Protein AF-G0N7B7-F1 (afdb_monomer)

Mean predicted aligned error: 11.65 Å

Radius of gyration: 23.23 Å; Cα contacts (8 Å, |Δi|>4): 77; chains: 1; bounding box: 73×32×55 Å

Solvent-accessible surface area (backbone atoms only — not comparable to full-atom values): 8683 Å² total; per-residue (Å²): 113,70,66,61,53,51,49,53,50,36,49,72,75,69,46,78,80,78,78,85,76,81,70,32,89,49,71,67,32,32,52,50,35,40,38,71,76,34,36,86,74,39,75,68,13,39,51,50,50,50,50,53,53,49,42,54,51,50,53,52,53,52,53,54,53,71,65,48,76,68,94,67,77,72,73,78,70,58,89,84,71,83,67,80,76,65,72,70,65,65,53,76,74,38,73,64,49,56,52,50,52,52,42,44,55,49,52,50,51,52,52,49,53,51,56,70,19,46,70,45,63,66,64,48,69,69,30,68,70,54,44,50,58,51,58,71,45,42,65,58,57,50,67,72,74,106

Foldseek 3Di:
DVVVVVVVVCVVVVHDPDPDDDAAPDPVLNVLCCLLVPLPSDPNSVVLVVVLVVLVVLLVVLVVVVPPPPPDPPVPPVVPPPDDPPPVVVVVPDVSVVSNVVSLVSLVVSLVSNCSSDNDNVVQVPDPVSVVSVVSNVVVVVVVVD

Structure (mmCIF, N/CA/C/O backbone):
data_AF-G0N7B7-F1
#
_entry.id   AF-G0N7B7-F1
#
loop_
_atom_site.group_PDB
_atom_site.id
_atom_site.type_symbol
_atom_site.label_atom_id
_atom_site.label_alt_id
_atom_site.label_comp_id
_atom_site.label_asym_id
_atom_site.label_entity_id
_atom_site.label_seq_id
_atom_site.pdbx_PDB_ins_code
_atom_site.Cartn_x
_atom_site.Cartn_y
_atom_site.Cartn_z
_atom_site.occupancy
_atom_site.B_iso_or_equiv
_atom_site.auth_seq_id
_atom_site.auth_comp_id
_atom_site.auth_asym_id
_atom_site.auth_atom_id
_atom_site.pdbx_PDB_model_num
ATOM 1 N N . MET A 1 1 ? -33.616 -4.444 20.715 1.00 63.25 1 MET A N 1
ATOM 2 C CA . MET A 1 1 ? -34.898 -3.760 20.442 1.00 63.25 1 MET A CA 1
ATOM 3 C C . MET A 1 1 ? -34.713 -2.380 19.816 1.00 63.25 1 MET A C 1
ATOM 5 O O . MET A 1 1 ? -35.359 -2.138 18.816 1.00 63.25 1 MET A O 1
ATOM 9 N N . GLY A 1 2 ? -33.852 -1.487 20.332 1.00 8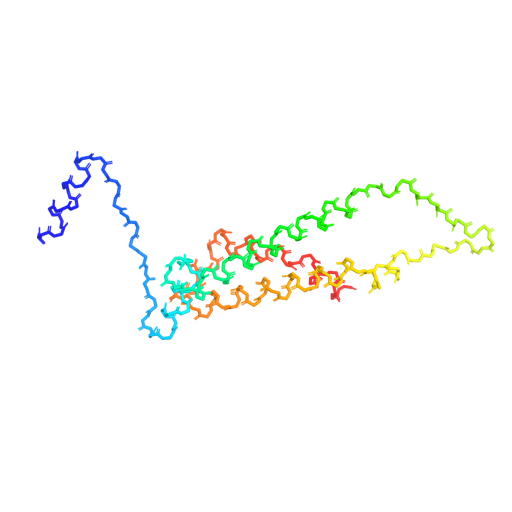0.12 2 GLY A N 1
ATOM 10 C CA . GLY A 1 2 ? -33.579 -0.198 19.663 1.00 80.12 2 GLY A CA 1
ATOM 11 C C . GLY A 1 2 ? -32.753 -0.322 18.374 1.00 80.12 2 GLY A C 1
ATOM 12 O O . GLY A 1 2 ? -33.110 0.272 17.364 1.00 80.12 2 GLY A O 1
ATOM 13 N N . ASP A 1 3 ? -31.698 -1.142 18.397 1.00 81.81 3 ASP A N 1
ATOM 14 C CA . ASP A 1 3 ? -30.772 -1.275 17.261 1.00 81.81 3 ASP A CA 1
ATOM 15 C C . ASP A 1 3 ? -31.404 -1.985 16.053 1.00 81.81 3 ASP A C 1
ATOM 17 O O . ASP A 1 3 ? -31.210 -1.552 14.926 1.00 81.81 3 ASP A O 1
ATOM 21 N N . GLU A 1 4 ? -32.237 -3.005 16.287 1.00 85.06 4 GLU A N 1
ATOM 22 C CA . GLU A 1 4 ? -33.000 -3.686 15.225 1.00 85.06 4 GLU A CA 1
ATOM 23 C C . GLU A 1 4 ? -34.006 -2.747 14.544 1.00 85.06 4 GLU A C 1
ATOM 25 O O . GLU A 1 4 ? -34.143 -2.782 13.329 1.00 85.06 4 GLU A O 1
ATOM 30 N N . LEU A 1 5 ? -34.682 -1.870 15.301 1.00 87.94 5 LEU A N 1
ATOM 31 C CA . LEU A 1 5 ? -35.626 -0.897 14.730 1.00 87.94 5 LEU A CA 1
ATOM 32 C C . LEU A 1 5 ? -34.916 0.175 13.895 1.00 87.94 5 LEU A C 1
ATOM 34 O O . LEU A 1 5 ? -35.441 0.619 12.877 1.00 87.94 5 LEU A O 1
ATOM 38 N N . LEU A 1 6 ? -33.723 0.597 14.321 1.00 84.38 6 LEU A N 1
ATOM 39 C CA . LEU A 1 6 ? -32.875 1.498 13.539 1.00 84.38 6 LEU A CA 1
ATOM 40 C C . LEU A 1 6 ? -32.376 0.820 12.258 1.00 84.38 6 LEU A C 1
ATOM 42 O O . LEU A 1 6 ? -32.348 1.455 11.207 1.00 84.38 6 LEU A O 1
ATOM 46 N N . GLU A 1 7 ? -32.025 -0.462 12.338 1.00 81.69 7 GLU A N 1
ATOM 47 C CA . GLU A 1 7 ? -31.588 -1.269 11.197 1.00 81.69 7 GLU A CA 1
ATOM 48 C C . GLU A 1 7 ? -32.719 -1.450 10.174 1.00 81.69 7 GLU A C 1
ATOM 50 O O . GLU A 1 7 ? -32.515 -1.228 8.980 1.00 81.69 7 GLU A O 1
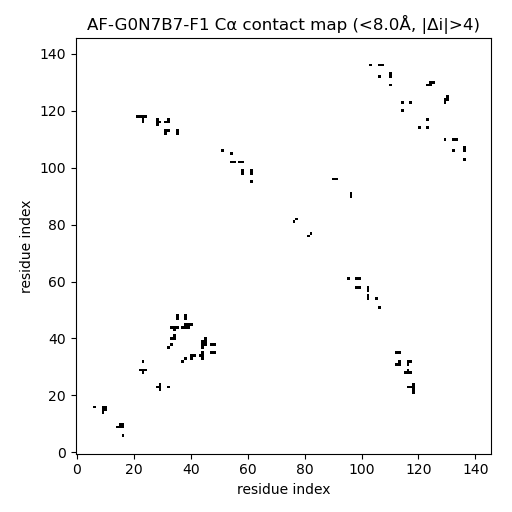ATOM 55 N N . GLU A 1 8 ? -33.935 -1.739 10.640 1.00 87.69 8 GLU A N 1
ATOM 56 C CA . GLU A 1 8 ? -35.131 -1.841 9.800 1.00 87.69 8 GLU A CA 1
ATOM 57 C C . GLU A 1 8 ? -35.469 -0.498 9.128 1.0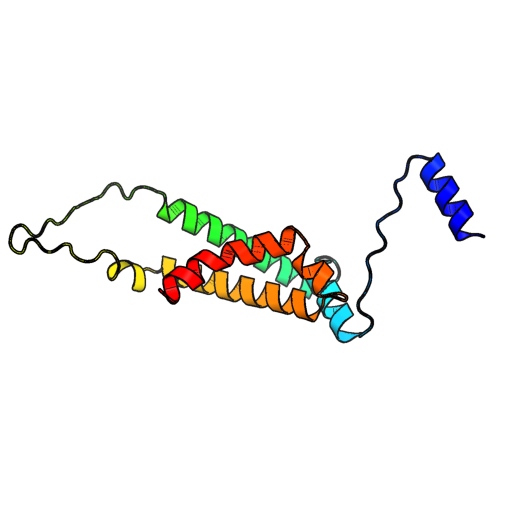0 87.69 8 GLU A C 1
ATOM 59 O O . GLU A 1 8 ? -35.800 -0.461 7.942 1.00 87.69 8 GLU A O 1
ATOM 64 N N . PHE A 1 9 ? -35.309 0.621 9.848 1.00 88.12 9 PHE A N 1
ATOM 65 C CA . PHE A 1 9 ? -35.497 1.969 9.303 1.00 88.12 9 PHE A CA 1
ATOM 66 C C . PHE A 1 9 ? -34.461 2.313 8.221 1.00 88.12 9 PHE A C 1
ATOM 68 O O . PHE A 1 9 ? -34.821 2.859 7.180 1.00 88.12 9 PHE A O 1
ATOM 75 N N . TRP A 1 10 ? -33.184 1.976 8.430 1.00 86.69 10 TRP A N 1
ATOM 76 C CA . TRP A 1 10 ? -32.116 2.240 7.455 1.00 86.69 10 TRP A CA 1
ATOM 77 C C . TRP A 1 10 ? -32.321 1.444 6.168 1.00 86.69 10 TRP A C 1
ATOM 79 O O . TRP A 1 10 ? -32.224 2.011 5.080 1.00 86.69 10 TRP A O 1
ATOM 89 N N . ILE A 1 11 ? -32.690 0.167 6.286 1.00 86.38 11 ILE A N 1
ATOM 90 C CA . ILE A 1 11 ? -33.016 -0.679 5.132 1.00 86.38 11 ILE A CA 1
ATOM 91 C C . ILE A 1 11 ? -34.261 -0.144 4.407 1.00 86.38 11 ILE A C 1
ATOM 93 O O . ILE A 1 11 ? -34.285 -0.124 3.176 1.00 86.38 11 ILE A O 1
ATOM 97 N N . ALA A 1 12 ? -35.270 0.342 5.141 1.00 90.06 12 ALA A N 1
ATOM 98 C CA . ALA A 1 12 ? -36.477 0.936 4.561 1.00 90.06 12 ALA A CA 1
ATOM 99 C C . ALA A 1 12 ? -36.208 2.247 3.797 1.00 90.06 12 ALA A C 1
ATOM 101 O O . ALA A 1 12 ? -36.858 2.497 2.782 1.00 90.06 12 ALA A O 1
ATOM 102 N N . GLU A 1 13 ? -35.239 3.059 4.232 1.00 90.19 13 GLU A N 1
ATOM 103 C CA . GLU A 1 13 ? -34.772 4.234 3.478 1.00 90.19 13 GLU A CA 1
ATOM 104 C C . GLU A 1 13 ? -33.805 3.885 2.328 1.00 90.19 13 GLU A C 1
ATOM 106 O O . GLU A 1 13 ? -33.424 4.762 1.552 1.00 90.19 13 GLU A O 1
ATOM 111 N N . GLY A 1 14 ? -33.439 2.608 2.166 1.00 86.81 14 GLY A N 1
ATOM 112 C CA . GLY A 1 14 ? -32.535 2.138 1.115 1.00 86.81 14 GLY A CA 1
ATOM 113 C C . GLY A 1 14 ? -31.049 2.276 1.453 1.00 86.81 14 GLY A C 1
ATOM 114 O O . GLY A 1 14 ? -30.210 2.160 0.558 1.00 86.81 14 GLY A O 1
ATOM 115 N N . TYR A 1 15 ? -30.704 2.509 2.722 1.00 82.69 15 TYR A N 1
ATOM 116 C CA . TYR A 1 15 ? -29.321 2.513 3.187 1.00 82.69 15 TYR A CA 1
ATOM 117 C C . TYR A 1 15 ? -28.846 1.092 3.493 1.00 82.69 15 TYR A C 1
ATOM 119 O O . TYR A 1 15 ? -29.478 0.334 4.228 1.00 82.69 15 TYR A O 1
ATOM 127 N N . GLU A 1 16 ? -27.682 0.740 2.954 1.00 74.75 16 GLU A N 1
ATOM 128 C CA . GLU A 1 16 ? -26.985 -0.493 3.305 1.00 74.75 16 GLU A CA 1
ATOM 129 C C . GLU A 1 16 ? -26.232 -0.279 4.623 1.00 74.75 16 GLU A C 1
ATOM 131 O O . GLU A 1 16 ? -25.503 0.707 4.782 1.00 74.75 16 GLU A O 1
ATOM 136 N N . LYS A 1 17 ? -26.412 -1.183 5.595 1.00 70.12 17 LYS A N 1
ATOM 137 C CA . LYS A 1 17 ? -25.723 -1.071 6.884 1.00 70.12 17 LYS A CA 1
ATOM 138 C C . LYS A 1 17 ? -24.203 -1.065 6.653 1.00 70.12 17 LYS A C 1
ATOM 140 O O . LYS A 1 17 ? -23.690 -1.963 5.978 1.00 70.12 17 LYS A O 1
ATOM 145 N N . PRO A 1 18 ? -23.456 -0.104 7.226 1.00 66.38 18 PRO A N 1
ATOM 146 C CA . PRO A 1 18 ? -22.005 -0.110 7.139 1.00 66.38 18 PRO A CA 1
ATOM 147 C C . PRO A 1 18 ? -21.474 -1.401 7.764 1.00 66.38 18 PRO A C 1
ATOM 149 O O . PRO A 1 18 ? -21.859 -1.768 8.875 1.00 66.38 18 PRO A O 1
ATOM 152 N N . LYS A 1 19 ? -20.599 -2.108 7.039 1.00 67.50 19 LYS A N 1
ATOM 153 C CA . LYS A 1 19 ? -19.979 -3.347 7.526 1.00 67.50 19 LYS A CA 1
ATOM 154 C C . LYS A 1 19 ? -19.335 -3.091 8.888 1.00 67.50 19 LYS A C 1
ATOM 156 O O . LYS A 1 19 ? -18.478 -2.219 9.012 1.00 67.50 19 LYS A O 1
ATOM 161 N N . GLU A 1 20 ? -19.734 -3.860 9.897 1.00 65.38 20 GLU A N 1
ATOM 162 C CA . GLU A 1 20 ? -19.131 -3.781 11.225 1.00 65.38 20 GLU A CA 1
ATOM 163 C C . GLU A 1 20 ? -17.673 -4.257 11.147 1.00 65.38 20 GLU A C 1
ATOM 165 O O . GLU A 1 20 ? -17.385 -5.446 10.994 1.00 65.38 20 GLU A O 1
ATOM 170 N N . VAL A 1 21 ? -16.734 -3.310 11.203 1.00 69.19 21 VAL A N 1
ATOM 171 C CA . VAL A 1 21 ? -15.300 -3.607 11.182 1.00 69.19 21 VAL A CA 1
ATOM 172 C C . VAL A 1 21 ? -14.898 -4.132 12.559 1.00 69.19 21 VAL A C 1
ATOM 174 O O . VAL A 1 21 ? -14.977 -3.418 13.560 1.00 69.19 21 VAL A O 1
ATOM 177 N N . MET A 1 22 ? -14.456 -5.389 12.626 1.00 68.38 22 MET A N 1
ATOM 178 C CA . MET A 1 22 ? -13.935 -5.967 13.866 1.00 68.38 22 MET A CA 1
ATOM 179 C C . MET A 1 22 ? -12.659 -5.226 14.273 1.00 68.38 22 MET A C 1
ATOM 181 O O . MET A 1 22 ? -11.688 -5.190 13.523 1.00 68.38 22 MET A O 1
ATOM 185 N N . MET A 1 23 ? -12.646 -4.636 15.468 1.00 75.50 23 MET A N 1
ATOM 186 C CA . MET A 1 23 ? -11.476 -3.919 15.975 1.00 75.50 23 MET A CA 1
ATOM 187 C C . MET A 1 23 ? -10.578 -4.847 16.805 1.00 75.50 23 MET A C 1
ATOM 189 O O . MET A 1 23 ? -11.092 -5.689 17.547 1.00 75.50 23 MET A O 1
ATOM 193 N N . PRO A 1 24 ? -9.244 -4.680 16.755 1.00 77.12 24 PRO A N 1
ATOM 194 C CA . PRO A 1 24 ? -8.341 -5.414 17.634 1.00 77.12 24 PRO A CA 1
ATOM 195 C C . PRO A 1 24 ? -8.656 -5.131 19.106 1.00 77.12 24 PRO A C 1
ATOM 197 O O . PRO A 1 24 ? -8.862 -3.982 19.502 1.00 77.12 24 PRO A O 1
ATOM 200 N N . THR A 1 25 ? -8.645 -6.169 19.943 1.00 75.31 25 THR A N 1
ATOM 201 C CA . THR A 1 25 ? -8.934 -6.043 21.383 1.00 75.31 25 THR A CA 1
ATOM 202 C C . THR A 1 25 ? -7.831 -5.279 22.126 1.00 75.31 25 THR A C 1
ATOM 204 O O . THR A 1 25 ? -8.098 -4.552 23.083 1.00 75.31 25 THR A O 1
ATOM 207 N N . ASN A 1 26 ? -6.578 -5.408 21.677 1.00 83.62 26 ASN A N 1
ATOM 208 C CA . ASN A 1 26 ? -5.430 -4.765 22.310 1.00 83.62 26 ASN A CA 1
ATOM 209 C C . ASN A 1 26 ? -5.276 -3.307 21.860 1.00 83.62 26 ASN A C 1
ATOM 211 O O . ASN A 1 26 ? -5.247 -3.016 20.666 1.00 83.62 26 ASN A O 1
ATOM 215 N N . LYS A 1 27 ? -5.059 -2.394 22.818 1.00 83.12 27 LYS A N 1
ATOM 216 C CA . LYS A 1 27 ? -4.928 -0.945 22.561 1.00 83.12 27 LYS A CA 1
ATOM 217 C C . LYS A 1 27 ? -3.818 -0.597 21.562 1.00 83.12 27 LYS A C 1
ATOM 219 O O . LYS A 1 27 ? -4.026 0.243 20.694 1.00 83.12 27 LYS A O 1
ATOM 224 N N . THR A 1 28 ? -2.656 -1.246 21.659 1.00 82.12 28 THR A N 1
ATOM 225 C CA . THR A 1 28 ? -1.529 -0.995 20.745 1.00 82.12 28 THR A CA 1
ATOM 226 C C . THR A 1 28 ? -1.822 -1.500 19.335 1.00 82.12 28 THR A C 1
ATOM 228 O O . THR A 1 28 ? -1.600 -0.772 18.376 1.00 82.12 28 THR A O 1
ATOM 231 N N . GLN A 1 29 ? -2.380 -2.710 19.205 1.00 80.50 29 GLN A N 1
ATOM 232 C CA . GLN A 1 29 ? -2.772 -3.260 17.903 1.00 80.50 29 GLN A CA 1
ATOM 233 C C . GLN A 1 29 ? -3.854 -2.411 17.249 1.00 80.50 29 GLN A C 1
ATOM 235 O O . GLN A 1 29 ? -3.752 -2.124 16.067 1.00 80.50 29 GLN A O 1
ATOM 240 N N . ARG A 1 30 ? -4.835 -1.943 18.027 1.00 83.31 30 ARG A N 1
ATOM 241 C CA . ARG A 1 30 ? -5.884 -1.047 17.545 1.00 83.31 30 ARG A CA 1
ATOM 242 C C . ARG A 1 30 ? -5.324 0.279 17.047 1.00 83.31 30 ARG A C 1
ATOM 244 O O . ARG A 1 30 ? -5.729 0.733 15.992 1.00 83.31 30 ARG A O 1
ATOM 251 N N . LYS A 1 31 ? -4.346 0.857 17.745 1.00 82.19 31 LYS A N 1
ATOM 252 C CA . LYS A 1 31 ? -3.700 2.094 17.298 1.00 82.19 31 LYS A CA 1
ATOM 253 C C . LYS A 1 31 ? -2.907 1.903 16.000 1.00 82.19 31 LYS A C 1
ATOM 255 O O . LYS A 1 31 ? -2.958 2.766 15.136 1.00 82.19 31 LYS A O 1
ATOM 260 N N . ILE A 1 32 ? -2.199 0.778 15.853 1.00 84.06 32 ILE A N 1
ATOM 261 C CA . ILE A 1 32 ? -1.490 0.431 14.606 1.00 84.06 32 ILE A CA 1
ATOM 262 C C . ILE A 1 32 ? -2.494 0.157 13.479 1.00 84.06 32 ILE A C 1
ATOM 264 O O . ILE A 1 32 ? -2.302 0.632 12.368 1.00 84.06 32 ILE A O 1
ATOM 268 N N . TRP A 1 33 ? -3.584 -0.550 13.771 1.00 85.00 33 TRP A N 1
ATOM 269 C CA . TRP A 1 33 ? -4.671 -0.800 12.827 1.00 85.00 33 TRP A CA 1
ATOM 270 C C . TRP A 1 33 ? -5.306 0.509 12.351 1.00 85.00 33 TRP A C 1
ATOM 272 O O . TRP A 1 33 ? -5.452 0.722 11.156 1.00 85.00 33 TRP A O 1
ATOM 282 N N . GLU A 1 34 ? -5.602 1.430 13.269 1.00 83.62 34 GLU A N 1
ATOM 283 C CA . GLU A 1 34 ? -6.129 2.758 12.947 1.00 83.62 34 GLU A CA 1
ATOM 284 C C . GLU A 1 34 ? -5.143 3.583 12.106 1.00 83.62 34 GLU A C 1
ATOM 286 O O . GLU A 1 34 ? -5.561 4.247 11.165 1.00 83.62 34 GLU A O 1
ATOM 291 N N . LEU A 1 35 ? -3.838 3.502 12.390 1.00 82.56 35 LEU A N 1
ATOM 292 C CA . LEU A 1 35 ? -2.793 4.162 11.597 1.00 82.56 35 LEU A CA 1
ATOM 293 C C . LEU A 1 35 ? -2.713 3.633 10.157 1.00 82.56 35 LEU A C 1
ATOM 295 O O . LEU A 1 35 ? -2.456 4.420 9.250 1.00 82.56 35 LEU A O 1
ATOM 299 N N . MET A 1 36 ? -2.890 2.324 9.964 1.00 81.00 36 MET A N 1
ATOM 300 C CA . MET A 1 36 ? -2.703 1.660 8.668 1.00 81.00 36 MET A CA 1
ATOM 301 C C . MET A 1 36 ? -3.974 1.633 7.811 1.00 81.00 36 MET A C 1
ATOM 303 O O . MET A 1 36 ? -3.879 1.769 6.595 1.00 81.00 36 MET A O 1
ATOM 307 N N . GLU A 1 37 ? -5.142 1.449 8.428 1.00 81.25 37 GLU A N 1
ATOM 308 C CA . GLU A 1 37 ? -6.430 1.310 7.732 1.00 81.25 37 GLU A CA 1
ATOM 309 C C . GLU A 1 37 ? -7.138 2.662 7.557 1.00 81.25 37 GLU A C 1
ATOM 311 O O . GLU A 1 37 ? -7.854 2.877 6.581 1.00 81.25 37 GLU A O 1
ATOM 316 N N . TYR A 1 38 ? -6.919 3.600 8.488 1.00 84.19 38 TYR A N 1
ATOM 317 C CA . TYR A 1 38 ? -7.549 4.919 8.478 1.00 84.19 38 TYR A CA 1
ATOM 318 C C . TYR A 1 38 ? -6.483 6.016 8.368 1.00 84.19 38 TYR A C 1
ATOM 320 O O . TYR A 1 38 ? -6.037 6.557 9.387 1.00 84.19 38 TYR A O 1
ATOM 328 N N . PRO A 1 39 ? -6.087 6.403 7.141 1.00 81.31 39 PRO A N 1
ATOM 329 C CA . PRO A 1 39 ? -5.041 7.401 6.927 1.00 81.31 39 PRO A CA 1
ATOM 330 C C . PRO A 1 39 ? -5.385 8.768 7.535 1.00 81.31 39 PRO A C 1
ATOM 332 O O . PRO A 1 39 ? -4.484 9.504 7.916 1.00 81.31 39 PRO A O 1
ATOM 335 N N . ASP A 1 40 ? -6.667 9.098 7.707 1.00 81.06 40 ASP A N 1
ATOM 336 C CA . ASP A 1 40 ? -7.116 10.363 8.306 1.00 81.06 40 ASP A CA 1
ATOM 337 C C . ASP A 1 40 ? -7.175 10.349 9.842 1.00 81.06 40 ASP A C 1
ATOM 339 O O . ASP A 1 40 ? -7.464 11.374 10.462 1.00 81.06 40 ASP A O 1
ATOM 343 N N . SER A 1 41 ? -6.874 9.216 10.483 1.00 82.94 41 SER A N 1
ATOM 344 C CA . SER A 1 41 ? -6.951 9.080 11.945 1.00 82.94 41 SER A CA 1
ATOM 345 C C . SER A 1 41 ? -5.947 9.966 12.689 1.00 82.94 41 SER A C 1
ATOM 347 O O . SER A 1 41 ? -6.208 10.407 13.809 1.00 82.94 41 SER A O 1
ATOM 349 N N . SER A 1 42 ? -4.776 10.228 12.100 1.00 89.00 42 SER A N 1
ATOM 350 C CA . SER A 1 42 ? -3.720 11.030 12.725 1.00 89.00 42 SER A CA 1
ATOM 351 C C . SER A 1 42 ? -2.736 11.598 11.700 1.00 89.00 42 SER A C 1
ATOM 353 O O . SER A 1 42 ? -2.608 11.086 10.592 1.00 89.00 42 SER A O 1
ATOM 355 N N . LEU A 1 43 ? -1.978 12.637 12.073 1.00 86.12 43 LEU A N 1
ATOM 356 C CA . LEU A 1 43 ? -0.950 13.214 11.193 1.00 86.12 43 LEU A CA 1
ATOM 357 C C . LEU A 1 43 ? 0.084 12.164 10.750 1.00 86.12 43 LEU A C 1
ATOM 359 O O . LEU A 1 43 ? 0.478 12.140 9.590 1.00 86.12 43 LEU A O 1
ATOM 363 N N . SER A 1 44 ? 0.491 11.274 11.658 1.00 84.62 44 SER A N 1
ATOM 364 C CA . SER A 1 44 ? 1.405 10.178 11.334 1.00 84.62 44 SER A CA 1
ATOM 365 C C . SER A 1 44 ? 0.779 9.151 10.388 1.00 84.62 44 SER A C 1
ATOM 367 O O . SER A 1 44 ? 1.486 8.659 9.516 1.00 84.62 44 SER A O 1
ATOM 369 N N . ALA A 1 45 ? -0.529 8.880 10.501 1.00 86.94 45 ALA A N 1
ATOM 370 C CA . ALA A 1 45 ? -1.250 8.018 9.556 1.00 86.94 45 ALA A CA 1
ATOM 371 C C . ALA A 1 45 ? -1.216 8.614 8.140 1.00 86.94 45 ALA A C 1
ATOM 373 O O . ALA A 1 45 ? -0.878 7.924 7.181 1.00 86.94 45 ALA A O 1
ATOM 374 N N . ARG A 1 46 ? -1.456 9.927 8.020 1.00 89.19 46 ARG A N 1
ATOM 375 C CA . ARG A 1 46 ? -1.415 10.644 6.734 1.00 89.19 46 ARG A CA 1
ATOM 376 C C . ARG A 1 46 ? -0.032 10.612 6.094 1.00 89.19 46 ARG A C 1
ATOM 378 O O . ARG A 1 46 ? 0.069 10.428 4.886 1.00 89.19 46 ARG A O 1
ATOM 385 N N . ILE A 1 47 ? 1.023 10.794 6.891 1.00 89.94 47 ILE A N 1
ATOM 386 C CA . ILE A 1 47 ? 2.407 10.728 6.401 1.00 89.94 47 ILE A CA 1
ATOM 387 C C . ILE A 1 47 ? 2.718 9.323 5.883 1.00 89.94 47 ILE A C 1
ATOM 389 O O . ILE A 1 47 ? 3.230 9.201 4.775 1.00 89.94 47 ILE A O 1
ATOM 393 N N . ILE A 1 48 ? 2.384 8.280 6.651 1.00 87.25 48 ILE A N 1
ATOM 394 C CA . ILE A 1 48 ? 2.600 6.888 6.233 1.00 87.25 48 ILE A CA 1
ATOM 395 C C . ILE A 1 48 ? 1.859 6.620 4.925 1.00 87.25 48 ILE A C 1
ATOM 397 O O . ILE A 1 48 ? 2.494 6.214 3.963 1.00 87.25 48 ILE A O 1
ATOM 401 N N . ALA A 1 49 ? 0.570 6.953 4.848 1.00 87.81 49 ALA A N 1
ATOM 402 C CA . ALA A 1 49 ? -0.234 6.741 3.647 1.00 87.81 49 ALA A CA 1
ATOM 403 C C . ALA A 1 49 ? 0.314 7.477 2.414 1.00 87.81 49 ALA A C 1
ATOM 405 O O . ALA A 1 49 ? 0.304 6.937 1.309 1.00 87.81 49 ALA A O 1
ATOM 406 N N . PHE A 1 50 ? 0.825 8.699 2.588 1.00 90.00 50 PHE A N 1
ATOM 407 C CA . PHE A 1 50 ? 1.473 9.432 1.502 1.00 90.00 50 PHE A CA 1
ATOM 408 C C . PHE A 1 50 ? 2.751 8.732 1.023 1.00 90.00 50 PHE A C 1
ATOM 410 O O . PHE A 1 50 ? 2.972 8.625 -0.183 1.00 90.00 50 PHE A O 1
ATOM 417 N N . ILE A 1 51 ? 3.567 8.220 1.951 1.00 88.56 51 ILE A N 1
ATOM 418 C CA . ILE A 1 51 ? 4.756 7.428 1.614 1.00 88.56 51 ILE A CA 1
ATOM 419 C C . ILE A 1 51 ? 4.346 6.147 0.879 1.00 88.56 51 ILE A C 1
ATOM 421 O O . ILE A 1 51 ? 4.930 5.858 -0.162 1.00 88.56 51 ILE A O 1
ATOM 425 N N . SER A 1 52 ? 3.312 5.434 1.338 1.00 87.81 52 SER A N 1
ATOM 426 C CA . SER A 1 52 ? 2.790 4.234 0.668 1.00 87.81 52 SER A CA 1
ATOM 427 C C . SER A 1 52 ? 2.425 4.522 -0.790 1.00 87.81 52 SER A C 1
ATOM 429 O O . SER A 1 52 ? 2.866 3.819 -1.696 1.00 87.81 52 SER A O 1
ATOM 431 N N . ILE A 1 53 ? 1.670 5.599 -1.041 1.00 89.06 53 ILE A N 1
ATOM 432 C CA . ILE A 1 53 ? 1.265 6.004 -2.397 1.00 89.06 53 ILE A CA 1
ATOM 433 C C . ILE A 1 53 ? 2.484 6.363 -3.253 1.00 89.06 53 ILE A C 1
ATOM 435 O O . ILE A 1 53 ? 2.556 5.966 -4.416 1.00 89.06 53 ILE A O 1
ATOM 439 N N . ALA A 1 54 ? 3.451 7.091 -2.691 1.00 87.06 54 ALA A N 1
ATOM 440 C CA . ALA A 1 54 ? 4.676 7.447 -3.398 1.00 87.06 54 ALA A CA 1
ATOM 441 C C . ALA A 1 54 ? 5.499 6.206 -3.781 1.00 87.06 54 ALA A C 1
ATOM 443 O O . ALA A 1 54 ? 5.965 6.119 -4.914 1.00 87.06 54 ALA A O 1
ATOM 444 N N . VAL A 1 55 ? 5.638 5.228 -2.881 1.00 85.19 55 VAL A N 1
ATOM 445 C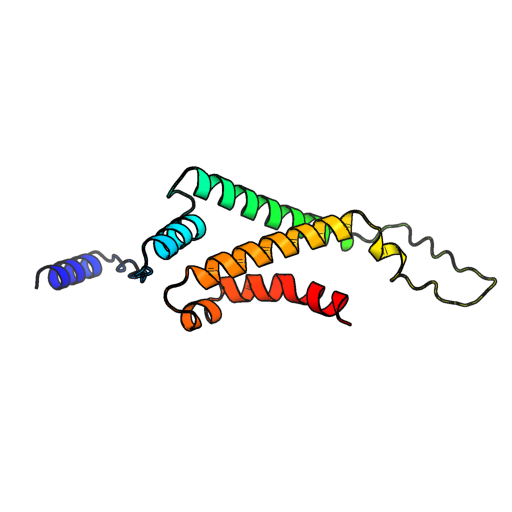 CA . VAL A 1 55 ? 6.357 3.969 -3.144 1.00 85.19 55 VAL A CA 1
ATOM 446 C C . VAL A 1 55 ? 5.657 3.148 -4.227 1.00 85.19 55 VAL A C 1
ATOM 448 O O . VAL A 1 55 ? 6.317 2.687 -5.158 1.00 85.19 55 VAL A O 1
ATOM 451 N N . ILE A 1 56 ? 4.324 3.037 -4.179 1.00 88.06 56 ILE A N 1
ATOM 452 C CA . ILE A 1 56 ? 3.537 2.395 -5.246 1.00 88.06 56 ILE A CA 1
ATOM 453 C C . ILE A 1 56 ? 3.809 3.084 -6.588 1.00 88.06 56 ILE A C 1
ATOM 455 O O . ILE A 1 56 ? 4.147 2.417 -7.565 1.00 88.06 56 ILE A O 1
ATOM 459 N N . ALA A 1 57 ? 3.729 4.414 -6.642 1.00 88.94 57 ALA A N 1
ATOM 460 C CA . ALA A 1 57 ? 3.972 5.161 -7.873 1.00 88.94 57 ALA A CA 1
ATOM 461 C C . ALA A 1 57 ? 5.396 4.948 -8.413 1.00 88.94 57 ALA A C 1
ATOM 463 O O . ALA A 1 57 ? 5.563 4.694 -9.604 1.00 88.94 57 ALA A O 1
ATOM 464 N N . LEU A 1 58 ? 6.412 4.999 -7.545 1.00 85.69 58 LEU A N 1
ATOM 465 C CA . LEU A 1 58 ? 7.805 4.758 -7.927 1.00 85.69 58 LEU A CA 1
ATOM 466 C C . LEU A 1 58 ? 8.013 3.341 -8.470 1.00 85.69 58 LEU A C 1
ATOM 468 O O . LEU A 1 58 ? 8.694 3.189 -9.479 1.00 85.69 58 LEU A O 1
ATOM 472 N N . SER A 1 59 ? 7.387 2.325 -7.868 1.00 83.75 59 SER A N 1
ATOM 473 C CA . SER A 1 59 ? 7.482 0.942 -8.355 1.00 83.75 59 SER A CA 1
ATOM 474 C C . SER A 1 59 ? 6.912 0.784 -9.769 1.00 83.75 59 SER A C 1
ATOM 476 O O . SER A 1 59 ? 7.551 0.186 -10.631 1.00 83.75 59 SER A O 1
ATOM 478 N N . ILE A 1 60 ? 5.759 1.405 -10.043 1.00 87.25 60 ILE A N 1
ATOM 479 C CA . ILE A 1 60 ? 5.124 1.389 -11.366 1.00 87.25 60 ILE A CA 1
ATOM 480 C C . ILE A 1 60 ? 5.996 2.128 -12.383 1.00 87.25 60 ILE A C 1
ATOM 482 O O . ILE A 1 60 ? 6.170 1.651 -13.499 1.00 87.25 60 ILE A O 1
ATOM 486 N N . ILE A 1 61 ? 6.563 3.279 -12.012 1.00 85.94 61 ILE A N 1
ATOM 487 C CA . ILE A 1 61 ? 7.445 4.053 -12.896 1.00 85.94 61 ILE A CA 1
ATOM 488 C C . ILE A 1 61 ? 8.700 3.249 -13.247 1.00 85.94 61 ILE A C 1
ATOM 490 O O . ILE A 1 61 ? 9.039 3.170 -14.426 1.00 85.94 61 ILE A O 1
ATOM 494 N N . SER A 1 62 ? 9.356 2.630 -12.261 1.00 81.50 62 SER A N 1
ATOM 495 C CA . SER A 1 62 ? 10.535 1.785 -12.487 1.00 81.50 62 SER A CA 1
ATOM 496 C C . SER A 1 62 ? 10.215 0.598 -13.394 1.00 81.50 62 SER A C 1
ATOM 498 O O . SER A 1 62 ? 10.945 0.350 -14.348 1.00 81.50 62 SER A O 1
ATOM 500 N N . PHE A 1 63 ? 9.086 -0.078 -13.161 1.00 78.69 63 PHE A N 1
ATOM 501 C CA . PHE A 1 63 ? 8.636 -1.193 -13.997 1.00 78.69 63 PHE A CA 1
ATOM 502 C C . PHE A 1 63 ? 8.353 -0.765 -15.444 1.00 78.69 63 PHE A C 1
ATOM 504 O O . PHE A 1 63 ? 8.785 -1.408 -16.404 1.00 78.69 63 PHE A O 1
ATOM 511 N N . CYS A 1 64 ? 7.649 0.358 -15.613 1.00 83.31 64 CYS A N 1
ATOM 512 C CA . CYS A 1 64 ? 7.405 0.940 -16.928 1.00 83.31 64 CYS A CA 1
ATOM 513 C C . CYS A 1 64 ? 8.720 1.279 -17.633 1.00 83.31 64 CYS A C 1
ATOM 515 O O . CYS A 1 64 ? 8.821 1.061 -18.834 1.00 83.31 64 CYS A O 1
ATOM 517 N N . TRP A 1 65 ? 9.716 1.780 -16.899 1.00 78.44 65 TRP A N 1
ATOM 518 C CA . TRP A 1 65 ? 11.023 2.133 -17.448 1.00 78.44 65 TRP A CA 1
ATOM 519 C C . TRP A 1 65 ? 11.824 0.911 -17.900 1.00 78.44 65 TRP A C 1
ATOM 521 O O . TRP A 1 65 ? 12.415 0.947 -18.972 1.00 78.44 65 TRP A O 1
ATOM 531 N N . GLU A 1 66 ? 11.809 -0.179 -17.133 1.00 72.62 66 GLU A N 1
ATOM 532 C CA . GLU A 1 66 ? 12.466 -1.438 -17.516 1.00 72.62 66 GLU A CA 1
ATOM 533 C C . GLU A 1 66 ? 11.825 -2.070 -18.761 1.00 72.62 66 GLU A C 1
ATOM 535 O O . GLU A 1 66 ? 12.500 -2.702 -19.568 1.00 72.62 66 GLU A O 1
ATOM 540 N N . THR A 1 67 ? 10.521 -1.852 -18.952 1.00 76.25 67 THR A N 1
ATOM 541 C CA . THR A 1 67 ? 9.791 -2.336 -20.132 1.00 76.25 67 THR A CA 1
ATOM 542 C C . THR A 1 67 ? 10.041 -1.475 -21.376 1.00 76.25 67 THR A C 1
ATOM 544 O O . THR A 1 67 ? 9.768 -1.932 -22.488 1.00 76.25 67 THR A O 1
ATOM 547 N N . VAL A 1 68 ? 10.538 -0.235 -21.235 1.00 76.75 68 VAL A N 1
ATOM 548 C CA . VAL A 1 68 ? 10.904 0.576 -22.404 1.00 76.75 68 VAL A CA 1
ATOM 549 C C . VAL A 1 68 ? 12.076 -0.125 -23.087 1.00 76.75 68 VAL A C 1
ATOM 551 O O . VAL A 1 68 ? 13.138 -0.239 -22.474 1.00 76.75 68 VAL A O 1
ATOM 554 N N . PRO A 1 69 ? 11.915 -0.595 -24.339 1.00 65.06 69 PRO A N 1
ATOM 555 C CA . PRO A 1 69 ? 13.020 -1.184 -25.069 1.00 65.06 69 PRO A CA 1
ATOM 556 C C . PRO A 1 69 ? 14.111 -0.122 -25.154 1.00 65.06 69 PRO A C 1
ATOM 558 O O . PRO A 1 69 ? 13.906 0.947 -25.732 1.00 65.06 69 PRO A O 1
ATOM 561 N N . SER A 1 70 ? 15.244 -0.387 -24.507 1.00 59.56 70 SER A N 1
ATOM 562 C CA . SER A 1 70 ? 16.427 0.440 -24.670 1.00 59.56 70 SER A CA 1
ATOM 563 C C . SER A 1 70 ? 16.801 0.316 -26.142 1.00 59.56 70 SER A C 1
ATOM 565 O O . SER A 1 70 ? 17.250 -0.740 -26.579 1.00 59.56 70 SER A O 1
ATOM 567 N N . ASP A 1 71 ? 16.545 1.364 -26.928 1.00 52.47 71 ASP A N 1
ATOM 568 C CA . ASP A 1 71 ? 16.704 1.418 -28.395 1.00 52.47 71 ASP A CA 1
ATOM 569 C C . ASP A 1 71 ? 18.186 1.363 -28.840 1.00 52.47 71 ASP A C 1
ATOM 571 O O . ASP A 1 71 ? 18.582 1.773 -29.926 1.00 52.47 71 ASP A O 1
ATOM 575 N N . SER A 1 72 ? 19.022 0.838 -27.956 1.00 54.69 72 SER A N 1
ATOM 576 C CA . SER A 1 72 ? 20.425 0.526 -28.106 1.00 54.69 72 SER A CA 1
ATOM 577 C C . SER A 1 72 ? 20.644 -0.865 -27.511 1.00 54.69 72 SER A C 1
ATOM 579 O O . SER A 1 72 ? 21.369 -1.040 -26.534 1.00 54.69 72 SER A O 1
ATOM 581 N N . GLU A 1 73 ? 20.041 -1.879 -28.140 1.00 52.72 73 GLU A N 1
ATOM 582 C CA . GLU A 1 73 ? 20.730 -3.157 -28.319 1.00 52.72 73 GLU A CA 1
ATOM 583 C C . GLU A 1 73 ? 21.989 -2.887 -29.168 1.00 52.72 73 GLU A C 1
ATOM 585 O O . GLU A 1 73 ? 22.111 -3.337 -30.309 1.00 52.72 73 GLU A O 1
ATOM 590 N N . ASP A 1 74 ? 22.976 -2.187 -28.606 1.00 49.94 74 ASP A N 1
ATOM 591 C CA . ASP A 1 74 ? 24.356 -2.474 -28.960 1.00 49.94 74 ASP A CA 1
ATOM 592 C C . ASP A 1 74 ? 24.629 -3.845 -28.349 1.00 49.94 74 ASP A C 1
ATOM 594 O O . ASP A 1 74 ? 25.252 -3.985 -27.298 1.00 49.94 74 ASP A O 1
ATOM 598 N N . LYS A 1 75 ? 24.103 -4.881 -29.016 1.00 49.22 75 LYS A N 1
ATOM 599 C CA . LYS A 1 75 ? 24.619 -6.237 -28.932 1.00 49.22 75 LYS A CA 1
ATOM 600 C C . LYS A 1 75 ? 26.101 -6.115 -29.262 1.00 49.22 75 LYS A C 1
ATOM 602 O O . LYS A 1 75 ? 26.498 -6.234 -30.421 1.00 49.22 75 LYS A O 1
ATOM 607 N N . GLN A 1 76 ? 26.933 -5.862 -28.255 1.00 48.41 76 GLN A N 1
ATOM 608 C CA . GLN A 1 76 ? 28.359 -6.114 -28.338 1.00 48.41 76 GLN A CA 1
ATOM 609 C C . GLN A 1 76 ? 28.514 -7.630 -28.381 1.00 48.41 76 GLN A C 1
ATOM 611 O O . GLN A 1 76 ? 28.835 -8.295 -27.402 1.00 48.41 76 GLN A O 1
ATOM 616 N N . ILE A 1 77 ? 28.236 -8.192 -29.557 1.00 52.75 77 ILE A N 1
ATOM 617 C CA . ILE A 1 77 ? 28.708 -9.508 -29.937 1.00 52.75 77 ILE A CA 1
ATOM 618 C C . ILE A 1 77 ? 30.226 -9.372 -29.918 1.00 52.75 77 ILE A C 1
ATOM 620 O O . ILE A 1 77 ? 30.825 -8.863 -30.868 1.00 52.75 77 ILE A O 1
ATOM 624 N N . ASN A 1 78 ? 30.859 -9.811 -28.832 1.00 47.00 78 ASN A N 1
ATOM 625 C CA . ASN A 1 78 ? 32.285 -10.085 -28.842 1.00 47.00 78 ASN A CA 1
ATOM 626 C C . ASN A 1 78 ? 32.507 -11.241 -29.822 1.00 47.00 78 ASN A C 1
ATOM 628 O O . ASN A 1 78 ? 32.470 -12.422 -29.475 1.00 47.00 78 ASN A O 1
ATOM 632 N N . MET A 1 79 ? 32.728 -10.870 -31.084 1.00 51.88 79 MET A N 1
ATOM 633 C CA . MET A 1 79 ? 32.953 -11.744 -32.240 1.00 51.88 79 MET A CA 1
ATOM 634 C C . MET A 1 79 ? 34.230 -12.600 -32.103 1.00 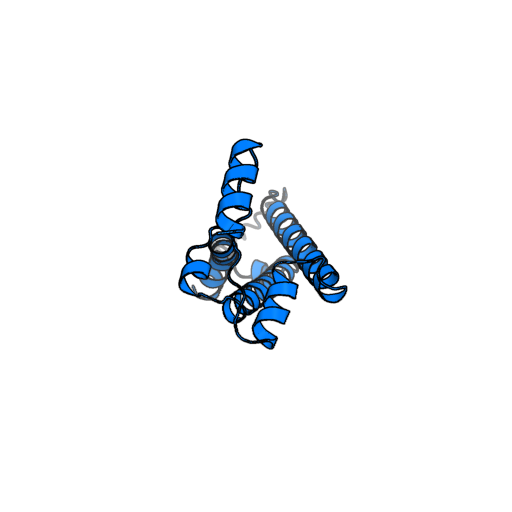51.88 79 MET A C 1
ATOM 636 O O . MET A 1 79 ? 34.583 -13.343 -33.013 1.00 51.88 79 MET A O 1
ATOM 640 N N . THR A 1 80 ? 34.929 -12.494 -30.972 1.00 56.62 80 THR A N 1
ATOM 641 C CA . THR A 1 80 ? 36.173 -13.193 -30.649 1.00 56.62 80 THR A CA 1
ATOM 642 C C . THR A 1 80 ? 36.006 -14.383 -29.706 1.00 56.62 80 THR A C 1
ATOM 644 O O . THR A 1 80 ? 36.891 -15.234 -29.708 1.00 56.62 80 THR A O 1
ATOM 647 N N . THR A 1 81 ? 34.915 -14.485 -28.934 1.00 55.19 81 THR A N 1
ATOM 648 C CA . THR A 1 81 ? 34.833 -15.496 -27.853 1.00 55.19 81 THR A CA 1
ATOM 649 C C . THR A 1 81 ? 33.569 -16.357 -27.889 1.00 55.19 81 THR A C 1
ATOM 651 O O . THR A 1 81 ? 33.593 -17.471 -27.383 1.00 55.19 81 THR A O 1
ATOM 654 N N . GLY A 1 82 ? 32.482 -15.921 -28.538 1.00 51.41 82 GLY A N 1
ATOM 655 C CA . GLY A 1 82 ? 31.272 -16.749 -28.673 1.00 51.41 82 GLY A CA 1
ATOM 656 C C . GLY A 1 82 ? 30.573 -17.100 -27.350 1.00 51.41 82 GLY A C 1
ATOM 657 O O . GLY A 1 82 ? 29.690 -17.952 -27.347 1.00 51.41 82 GLY A O 1
ATOM 658 N N . GLU A 1 83 ? 30.942 -16.449 -26.246 1.00 52.75 83 GLU A N 1
ATOM 659 C CA . GLU A 1 83 ? 30.233 -16.540 -24.973 1.00 52.75 83 GLU A CA 1
ATOM 660 C C . GLU A 1 83 ? 29.217 -15.404 -24.874 1.00 52.75 83 GLU A C 1
ATOM 662 O O . GLU A 1 83 ? 29.535 -14.235 -25.108 1.00 52.75 83 GLU A O 1
ATOM 667 N N . LEU A 1 84 ? 27.979 -15.779 -24.548 1.00 55.56 84 LEU A N 1
ATOM 668 C CA . LEU A 1 84 ? 26.946 -14.857 -24.102 1.00 55.56 84 LEU A CA 1
ATOM 669 C C . LEU A 1 84 ? 27.462 -14.238 -22.803 1.00 55.56 84 LEU A C 1
ATOM 671 O O . LEU A 1 84 ? 27.621 -14.951 -21.815 1.00 55.56 84 LEU A O 1
ATOM 675 N N . ILE A 1 85 ? 27.780 -12.943 -22.819 1.00 54.75 85 ILE A N 1
ATOM 676 C CA . ILE A 1 85 ? 27.987 -12.212 -21.571 1.00 54.75 85 ILE A CA 1
ATOM 677 C C . ILE A 1 85 ? 26.644 -12.270 -20.857 1.00 54.75 85 ILE A C 1
ATOM 679 O O . ILE A 1 85 ? 25.633 -11.821 -21.393 1.00 54.75 85 ILE A O 1
ATOM 683 N N . ASP A 1 86 ? 26.648 -12.935 -19.711 1.00 50.06 86 ASP A N 1
ATOM 684 C CA . ASP A 1 86 ? 25.486 -13.155 -18.874 1.00 50.06 86 ASP A CA 1
ATOM 685 C C . ASP A 1 86 ? 24.891 -11.790 -18.495 1.00 50.06 86 ASP A C 1
ATOM 687 O O . ASP A 1 86 ? 25.455 -11.049 -17.689 1.00 50.06 86 ASP A O 1
ATOM 691 N N . GLU A 1 87 ? 23.761 -11.423 -19.111 1.00 53.72 87 GLU A N 1
ATOM 692 C CA . GLU A 1 87 ? 23.043 -10.160 -18.861 1.00 53.72 87 GLU A CA 1
ATOM 693 C C . GLU A 1 87 ? 22.629 -10.000 -17.382 1.00 53.72 87 GLU A C 1
ATOM 695 O O . GLU A 1 87 ? 22.204 -8.929 -16.945 1.00 53.72 87 GLU A O 1
ATOM 700 N N . MET A 1 88 ? 22.782 -11.063 -16.587 1.00 51.12 88 MET A N 1
ATOM 701 C CA . MET A 1 88 ? 22.521 -11.098 -15.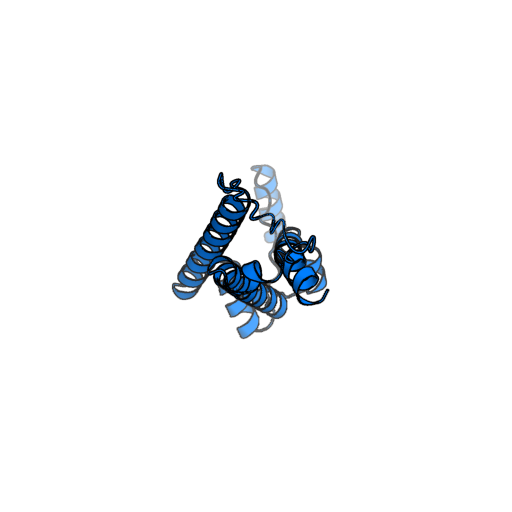155 1.00 51.12 88 MET A CA 1
ATOM 7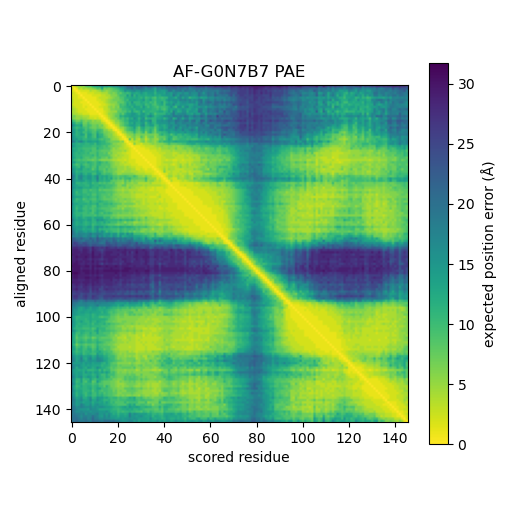02 C C . MET A 1 88 ? 23.506 -10.253 -14.325 1.00 51.12 88 MET A C 1
ATOM 704 O O . MET A 1 88 ? 23.125 -9.787 -13.248 1.00 51.12 88 MET A O 1
ATOM 708 N N . GLU A 1 89 ? 24.735 -9.996 -14.792 1.00 50.12 89 GLU A N 1
ATOM 709 C CA . GLU A 1 89 ? 25.758 -9.316 -13.972 1.00 50.12 89 GLU A CA 1
ATOM 710 C C . GLU A 1 89 ? 25.607 -7.776 -13.956 1.00 50.12 89 GLU A C 1
ATOM 712 O O . GLU A 1 89 ? 25.817 -7.134 -12.924 1.00 50.12 89 GLU A O 1
ATOM 717 N N . GLU A 1 90 ? 25.131 -7.171 -15.050 1.00 53.34 90 GLU A N 1
ATOM 718 C CA . GLU A 1 90 ? 24.879 -5.719 -15.153 1.00 53.34 90 GLU A CA 1
ATOM 719 C C . GLU A 1 90 ? 23.647 -5.277 -14.336 1.00 53.34 90 GLU A C 1
ATOM 721 O O . GLU A 1 90 ? 23.618 -4.180 -13.763 1.00 53.34 90 GLU A O 1
ATOM 726 N N . LYS A 1 91 ? 22.634 -6.149 -14.202 1.00 53.62 91 LYS A N 1
ATOM 727 C CA . LYS A 1 91 ? 21.399 -5.834 -13.461 1.00 53.62 91 LYS A CA 1
ATOM 728 C C . LYS A 1 91 ? 21.668 -5.569 -11.973 1.00 53.62 91 LYS A C 1
ATOM 730 O O . LYS A 1 91 ? 21.007 -4.713 -11.380 1.00 53.62 91 LYS A O 1
ATOM 735 N N . HIS A 1 92 ? 22.687 -6.218 -11.401 1.00 53.00 92 HIS A N 1
ATOM 736 C CA . HIS A 1 92 ? 23.003 -6.185 -9.968 1.00 53.00 92 HIS A CA 1
ATOM 737 C C . HIS A 1 92 ? 23.524 -4.820 -9.462 1.00 53.00 92 HIS A C 1
ATOM 739 O O . HIS A 1 92 ? 23.416 -4.528 -8.271 1.00 53.00 92 HIS A O 1
ATOM 745 N N . TYR A 1 93 ? 24.049 -3.958 -10.345 1.00 56.19 93 TYR A N 1
ATOM 746 C CA . TYR A 1 93 ? 24.609 -2.643 -9.978 1.00 56.19 93 TYR A CA 1
ATOM 747 C C . TYR A 1 93 ? 23.789 -1.450 -10.476 1.00 56.19 93 TYR A C 1
ATOM 749 O O . TYR A 1 93 ? 24.139 -0.297 -10.207 1.00 56.19 93 TYR A O 1
ATOM 757 N N . SER A 1 94 ? 22.686 -1.704 -11.179 1.00 69.31 94 SER A N 1
ATOM 758 C CA . SER A 1 94 ? 21.837 -0.636 -11.692 1.00 69.31 94 SER A CA 1
ATOM 759 C C . SER A 1 94 ? 21.115 0.099 -10.542 1.00 69.31 94 SER A C 1
ATOM 761 O O . SER A 1 94 ? 20.650 -0.524 -9.583 1.00 69.31 94 SER A O 1
ATOM 763 N N . PRO A 1 95 ? 20.970 1.436 -10.600 1.00 73.06 95 PRO A N 1
ATOM 764 C CA . PRO A 1 95 ? 20.222 2.197 -9.593 1.00 73.06 95 PRO A CA 1
ATOM 765 C C . PRO A 1 95 ? 18.751 1.756 -9.485 1.00 73.06 95 PRO A C 1
ATOM 767 O O . PRO A 1 95 ? 18.130 1.933 -8.439 1.00 73.06 95 PRO A O 1
ATOM 770 N N . PHE A 1 96 ? 18.209 1.142 -10.540 1.00 74.25 96 PHE A N 1
ATOM 771 C CA . PHE A 1 96 ? 16.855 0.595 -10.579 1.00 74.25 96 PHE A CA 1
ATOM 772 C C . PHE A 1 96 ? 16.676 -0.593 -9.630 1.00 74.25 96 PHE A C 1
ATOM 774 O O . PHE A 1 96 ? 15.684 -0.624 -8.904 1.00 74.25 96 PHE A O 1
ATOM 781 N N . PHE A 1 97 ? 17.669 -1.485 -9.537 1.00 76.12 97 PHE A N 1
ATOM 782 C CA . PHE A 1 97 ? 17.653 -2.597 -8.583 1.00 76.12 97 PHE A CA 1
ATOM 783 C C . PHE A 1 97 ? 17.554 -2.107 -7.131 1.00 76.12 97 PHE A C 1
ATOM 785 O O . PHE A 1 97 ? 16.770 -2.625 -6.339 1.00 76.12 97 PHE A O 1
ATOM 792 N N . TRP A 1 98 ? 18.299 -1.054 -6.777 1.00 80.50 98 TRP A N 1
ATOM 793 C CA . TRP A 1 98 ? 18.251 -0.481 -5.429 1.00 80.50 98 TRP A CA 1
ATOM 794 C C . TRP A 1 98 ? 16.899 0.153 -5.100 1.00 80.50 98 TRP A C 1
ATOM 796 O O . TRP A 1 98 ? 16.421 0.012 -3.974 1.00 80.50 98 TRP A O 1
ATOM 806 N N . ILE A 1 99 ? 16.275 0.832 -6.067 1.00 80.56 99 ILE A N 1
ATOM 807 C CA . ILE A 1 99 ? 14.933 1.406 -5.903 1.00 80.56 99 ILE A CA 1
ATOM 808 C C . ILE A 1 99 ? 13.906 0.288 -5.721 1.00 80.56 99 ILE A C 1
ATOM 810 O O . ILE A 1 99 ? 13.084 0.364 -4.807 1.00 80.56 99 ILE A O 1
ATOM 814 N N . GLU A 1 100 ? 13.972 -0.756 -6.545 1.00 77.44 100 GLU A N 1
ATOM 815 C CA . GLU A 1 100 ? 13.094 -1.922 -6.458 1.00 77.44 100 GLU A CA 1
ATOM 816 C C . GLU A 1 100 ? 13.223 -2.612 -5.092 1.00 77.44 100 GLU A C 1
ATOM 818 O O . GLU A 1 100 ? 12.226 -2.780 -4.385 1.00 77.44 100 GLU A O 1
ATOM 823 N N . LEU A 1 101 ? 14.454 -2.885 -4.648 1.00 82.44 101 LEU A N 1
ATOM 824 C CA . LEU A 1 101 ? 14.737 -3.455 -3.331 1.00 82.44 101 LEU A CA 1
ATOM 825 C C . LEU A 1 101 ? 14.186 -2.580 -2.192 1.00 82.44 101 LEU A C 1
ATOM 827 O O . LEU A 1 101 ? 13.597 -3.103 -1.243 1.00 82.44 101 LEU A O 1
ATOM 831 N N . MET A 1 102 ? 14.337 -1.252 -2.271 1.00 85.81 102 MET A N 1
ATOM 832 C CA . MET A 1 102 ? 13.792 -0.335 -1.261 1.00 85.81 102 MET A CA 1
ATOM 833 C C . MET A 1 102 ? 12.260 -0.361 -1.224 1.00 85.81 102 MET A C 1
ATOM 835 O O . MET A 1 102 ? 11.676 -0.354 -0.137 1.00 85.81 102 MET A O 1
ATOM 839 N N . CYS A 1 103 ? 11.610 -0.407 -2.392 1.00 84.75 103 CYS A N 1
ATOM 840 C CA . CYS A 1 103 ? 10.153 -0.491 -2.495 1.00 84.75 103 CYS A CA 1
ATOM 841 C C . CYS A 1 103 ? 9.639 -1.796 -1.881 1.00 84.75 103 CYS A C 1
ATOM 843 O O . CYS A 1 103 ? 8.687 -1.789 -1.104 1.00 84.75 103 CYS A O 1
ATOM 845 N N . ILE A 1 104 ? 10.309 -2.911 -2.165 1.00 84.81 104 ILE A N 1
ATOM 846 C CA . ILE A 1 104 ? 9.941 -4.231 -1.645 1.00 84.81 104 ILE A CA 1
ATOM 847 C C . ILE A 1 104 ? 10.144 -4.304 -0.138 1.00 84.81 104 ILE A C 1
ATOM 849 O O . ILE A 1 104 ? 9.280 -4.822 0.572 1.00 84.81 104 ILE A O 1
ATOM 853 N N . LEU A 1 105 ? 11.248 -3.756 0.374 1.00 88.62 105 LEU A N 1
ATOM 854 C CA . LEU A 1 105 ? 11.481 -3.662 1.812 1.00 88.62 105 LEU A CA 1
ATOM 855 C C . LEU A 1 105 ? 10.358 -2.870 2.494 1.00 88.62 105 LEU A C 1
ATOM 857 O O . LEU A 1 105 ? 9.842 -3.304 3.525 1.00 88.62 105 LEU A O 1
ATOM 861 N N . TRP A 1 106 ? 9.944 -1.746 1.903 1.00 88.50 106 TRP A N 1
ATOM 862 C CA . TRP A 1 106 ? 8.842 -0.936 2.419 1.00 88.50 106 TRP A CA 1
ATOM 863 C C . TRP A 1 106 ? 7.508 -1.696 2.412 1.00 88.50 106 TRP A C 1
ATOM 865 O O . TRP A 1 106 ? 6.881 -1.816 3.465 1.00 88.50 106 TRP A O 1
ATOM 875 N N . PH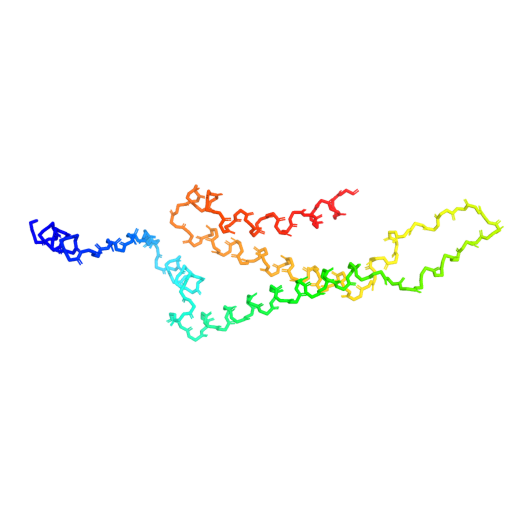E A 1 107 ? 7.110 -2.289 1.280 1.00 86.00 107 PHE A N 1
ATOM 876 C CA . PHE A 1 107 ? 5.887 -3.100 1.195 1.00 86.00 107 PHE A CA 1
ATOM 877 C C . PHE A 1 107 ? 5.893 -4.276 2.168 1.00 86.00 107 PHE A C 1
ATOM 879 O O . PHE A 1 107 ? 4.875 -4.586 2.784 1.00 86.00 107 PHE A O 1
ATOM 886 N N . THR A 1 108 ? 7.051 -4.905 2.366 1.00 87.25 108 THR A N 1
ATOM 887 C CA . THR A 1 108 ? 7.207 -5.990 3.338 1.00 87.25 108 THR A CA 1
ATOM 888 C C . THR A 1 108 ? 6.945 -5.492 4.759 1.00 87.25 108 THR A C 1
ATOM 890 O O . THR A 1 108 ? 6.220 -6.141 5.515 1.00 87.25 108 THR A O 1
ATOM 893 N N . ILE A 1 109 ? 7.482 -4.324 5.132 1.00 89.12 109 ILE A N 1
ATOM 894 C CA . ILE A 1 109 ? 7.221 -3.706 6.440 1.00 89.12 109 ILE A CA 1
ATOM 895 C C . ILE A 1 109 ? 5.729 -3.391 6.598 1.00 89.12 109 ILE A C 1
ATOM 897 O O . ILE A 1 109 ? 5.149 -3.727 7.632 1.00 89.12 109 ILE A O 1
ATOM 901 N N . GLU A 1 110 ? 5.089 -2.797 5.591 1.00 86.44 110 GLU A N 1
ATOM 902 C CA . GLU A 1 110 ? 3.652 -2.501 5.626 1.00 86.44 110 GLU A CA 1
ATOM 903 C C . GLU A 1 110 ? 2.807 -3.764 5.797 1.00 86.44 110 GLU A C 1
ATOM 905 O O . GLU A 1 110 ? 1.935 -3.809 6.671 1.00 86.44 110 GLU A O 1
ATOM 910 N N . LEU A 1 111 ? 3.104 -4.813 5.027 1.00 84.88 111 LEU A N 1
ATOM 911 C CA . LEU A 1 111 ? 2.414 -6.098 5.098 1.00 84.88 111 LEU A CA 1
ATOM 912 C C . LEU A 1 111 ? 2.565 -6.735 6.487 1.00 84.88 111 LEU A C 1
ATOM 914 O O . LEU A 1 111 ? 1.586 -7.227 7.053 1.00 84.88 111 LEU A O 1
ATOM 918 N N . ILE A 1 112 ? 3.761 -6.676 7.080 1.00 86.69 112 ILE A N 1
ATOM 919 C CA . ILE A 1 112 ? 4.022 -7.169 8.441 1.00 86.69 112 ILE A CA 1
ATOM 920 C C . ILE A 1 112 ? 3.242 -6.354 9.480 1.00 86.69 112 ILE A C 1
ATOM 922 O O . ILE A 1 112 ? 2.610 -6.932 10.369 1.00 86.69 112 ILE A O 1
ATOM 926 N N . LEU A 1 113 ? 3.251 -5.022 9.383 1.00 84.75 113 LEU A N 1
ATOM 927 C CA . LEU A 1 113 ? 2.517 -4.150 10.306 1.00 84.75 113 LEU A CA 1
ATOM 928 C C . LEU A 1 113 ? 1.008 -4.409 10.240 1.00 84.75 113 LEU A C 1
ATOM 930 O O . LEU A 1 113 ? 0.350 -4.516 11.283 1.00 84.75 113 LEU A O 1
ATOM 934 N N . ARG A 1 114 ? 0.460 -4.581 9.035 1.00 84.62 114 ARG A N 1
ATOM 935 C CA . ARG A 1 114 ? -0.939 -4.968 8.824 1.00 84.62 114 ARG A CA 1
ATOM 936 C C . ARG A 1 114 ? -1.240 -6.363 9.388 1.00 84.62 114 ARG A C 1
ATOM 938 O O . ARG A 1 114 ? -2.237 -6.546 10.085 1.00 84.62 114 ARG A O 1
ATOM 945 N N . PHE A 1 115 ? -0.341 -7.328 9.200 1.00 84.62 115 PHE A N 1
ATOM 946 C CA . PHE A 1 115 ? -0.498 -8.680 9.742 1.00 84.62 115 PHE A CA 1
ATOM 947 C C . PHE A 1 115 ? -0.511 -8.717 11.281 1.00 84.62 115 PHE A C 1
ATOM 949 O O . PHE A 1 115 ? -1.320 -9.428 11.879 1.00 84.62 115 PHE A O 1
ATOM 956 N N . ILE A 1 116 ? 0.364 -7.949 11.941 1.00 84.06 116 ILE A N 1
ATOM 957 C CA . ILE A 1 116 ? 0.463 -7.903 13.413 1.00 84.06 116 ILE A CA 1
ATOM 958 C C . ILE A 1 116 ? -0.717 -7.147 14.039 1.00 84.06 116 ILE A C 1
ATOM 960 O O . ILE A 1 116 ? -1.129 -7.455 15.164 1.00 84.06 116 ILE A O 1
ATOM 964 N N . SER A 1 117 ? -1.242 -6.143 13.337 1.00 82.12 117 SER A N 1
ATOM 965 C CA . SER A 1 117 ? -2.354 -5.318 13.816 1.00 82.12 117 SER A CA 1
ATOM 966 C C . SER A 1 117 ? -3.725 -5.950 13.583 1.00 82.12 117 SER A C 1
ATOM 968 O O . SER A 1 117 ? -4.662 -5.606 14.301 1.00 82.12 117 SER A O 1
ATOM 970 N N . CYS A 1 118 ? -3.850 -6.896 12.648 1.00 80.06 118 CYS A N 1
ATOM 971 C CA . CYS A 1 118 ? -5.132 -7.506 12.315 1.00 80.06 118 CYS A CA 1
ATOM 972 C C . CYS A 1 118 ? -5.737 -8.321 13.479 1.00 80.06 118 CYS A C 1
ATOM 974 O O . CYS A 1 118 ? -5.041 -9.140 14.089 1.00 80.06 118 CYS A O 1
ATOM 976 N N . PRO A 1 119 ? -7.051 -8.183 13.755 1.00 75.19 119 PRO A N 1
ATOM 977 C CA . PRO A 1 119 ? -7.740 -8.996 14.761 1.00 75.19 119 PRO A CA 1
ATOM 978 C C . PRO A 1 119 ? -7.819 -10.487 14.388 1.00 75.19 119 PRO A C 1
ATOM 980 O O . PRO A 1 119 ? -7.889 -11.335 15.274 1.00 75.19 119 PRO A O 1
ATOM 983 N N . CYS A 1 120 ? -7.820 -10.824 13.091 1.00 78.00 120 CYS A N 1
ATOM 984 C CA . CYS A 1 120 ? -8.024 -12.182 12.580 1.00 78.00 120 CYS A CA 1
ATOM 985 C C . CYS A 1 120 ? -7.092 -12.483 11.397 1.00 78.00 120 CYS A C 1
ATOM 987 O O . CYS A 1 120 ? -7.386 -12.136 10.255 1.00 78.00 120 CYS A O 1
ATOM 989 N N . LYS A 1 121 ? -6.001 -13.217 11.647 1.00 80.62 121 LYS A N 1
ATOM 990 C CA . LYS A 1 121 ? -4.971 -13.543 10.636 1.00 80.62 121 LYS A CA 1
ATOM 991 C C . LYS A 1 121 ? -5.511 -14.272 9.397 1.00 80.62 121 LYS A C 1
ATOM 993 O O . LYS A 1 121 ? -5.009 -14.065 8.301 1.00 80.62 121 LYS A O 1
ATOM 998 N N . VAL A 1 122 ? -6.539 -15.108 9.555 1.00 77.25 122 VAL A N 1
ATOM 999 C CA . VAL A 1 122 ? -7.165 -15.834 8.432 1.00 77.25 122 VAL A CA 1
ATOM 1000 C C . VAL A 1 122 ? -7.971 -14.884 7.546 1.00 77.25 122 VAL A C 1
ATOM 1002 O O . VAL A 1 122 ? -7.854 -14.927 6.324 1.00 77.25 122 VAL A O 1
ATOM 1005 N N . SER A 1 123 ? -8.733 -13.973 8.162 1.00 78.81 123 SER A N 1
ATOM 1006 C CA . SER A 1 123 ? -9.452 -12.923 7.433 1.00 78.81 123 SER A CA 1
ATOM 1007 C C . SER A 1 123 ? -8.480 -11.989 6.715 1.00 78.81 123 SER A C 1
ATOM 1009 O O . SER A 1 123 ? -8.756 -11.558 5.602 1.00 78.81 123 SER A O 1
ATOM 1011 N N . PHE A 1 124 ? -7.326 -11.715 7.330 1.00 81.50 124 PHE A N 1
ATOM 1012 C CA . PHE A 1 124 ? -6.255 -10.943 6.716 1.00 81.50 124 PHE A CA 1
ATOM 1013 C C . PHE A 1 124 ? -5.698 -11.624 5.464 1.00 81.50 124 PHE A C 1
ATOM 1015 O O . PHE A 1 124 ? -5.673 -11.013 4.400 1.00 81.50 124 PHE A O 1
ATOM 1022 N N . ALA A 1 125 ? -5.299 -12.893 5.579 1.00 76.44 125 ALA A N 1
ATOM 1023 C CA . ALA A 1 125 ? -4.698 -13.649 4.482 1.00 76.44 125 ALA A CA 1
ATOM 1024 C C . ALA A 1 125 ? -5.669 -13.903 3.315 1.00 76.44 125 ALA A C 1
ATOM 1026 O O . ALA A 1 125 ? -5.235 -14.086 2.185 1.00 76.44 125 ALA A O 1
ATOM 1027 N N . THR A 1 126 ? -6.978 -13.893 3.581 1.00 79.69 126 THR A N 1
ATOM 1028 C CA . THR A 1 126 ? -8.023 -14.086 2.559 1.00 79.69 126 THR A CA 1
ATOM 1029 C C . THR A 1 126 ? -8.487 -12.760 1.937 1.00 79.69 126 THR A C 1
ATOM 1031 O O . THR A 1 126 ? -9.261 -12.755 0.982 1.00 79.69 126 THR A O 1
ATOM 1034 N N . SER A 1 127 ? -8.034 -11.614 2.456 1.00 83.94 127 SER A N 1
ATOM 1035 C CA . SER A 1 127 ? -8.376 -10.306 1.895 1.00 83.94 127 SER A CA 1
ATOM 1036 C C . SER A 1 127 ? -7.640 -10.082 0.576 1.00 83.94 127 SER A C 1
ATOM 1038 O O . SER A 1 127 ? -6.413 -10.156 0.522 1.00 83.94 127 SER A O 1
ATOM 1040 N N . ILE A 1 128 ? -8.391 -9.753 -0.478 1.00 84.12 128 ILE A N 1
ATOM 1041 C CA . ILE A 1 128 ? -7.871 -9.554 -1.840 1.00 84.12 128 ILE A CA 1
ATOM 1042 C C . ILE A 1 128 ? -6.739 -8.518 -1.864 1.00 84.12 128 ILE A C 1
ATOM 1044 O O . ILE A 1 128 ? -5.736 -8.734 -2.534 1.00 84.12 128 ILE A O 1
ATOM 1048 N N . LEU A 1 129 ? -6.865 -7.433 -1.094 1.00 82.88 129 LEU A N 1
ATOM 1049 C CA . LEU A 1 129 ? -5.849 -6.376 -1.032 1.00 82.88 129 LEU A CA 1
ATOM 1050 C C . LEU A 1 129 ? -4.501 -6.904 -0.519 1.00 82.88 129 LEU A C 1
ATOM 1052 O O . LEU A 1 129 ? -3.466 -6.633 -1.113 1.00 82.88 129 LEU A O 1
ATOM 1056 N N . ASN A 1 130 ? -4.516 -7.744 0.517 1.00 85.06 130 ASN A N 1
ATOM 1057 C CA . ASN A 1 130 ? -3.289 -8.312 1.079 1.00 85.06 130 ASN A CA 1
ATOM 1058 C C . ASN A 1 130 ? -2.678 -9.393 0.177 1.00 85.06 130 ASN A C 1
ATOM 1060 O O . ASN A 1 130 ? -1.464 -9.586 0.181 1.00 85.06 130 ASN A O 1
ATOM 1064 N N . ILE A 1 131 ? -3.509 -10.106 -0.594 1.00 85.38 131 ILE A N 1
ATOM 1065 C CA . ILE A 1 131 ? -3.034 -11.065 -1.599 1.00 85.38 131 ILE A CA 1
ATOM 1066 C C . ILE A 1 131 ? -2.284 -10.323 -2.708 1.00 85.38 131 ILE A C 1
ATOM 1068 O O . ILE A 1 131 ? -1.218 -10.776 -3.117 1.00 85.38 131 ILE A O 1
ATOM 1072 N N . ILE A 1 132 ? -2.807 -9.182 -3.167 1.00 86.38 132 ILE A N 1
ATOM 1073 C CA . ILE A 1 132 ? -2.146 -8.346 -4.177 1.00 86.38 132 ILE A CA 1
ATOM 1074 C C . ILE A 1 132 ? -0.786 -7.861 -3.660 1.00 86.38 132 ILE A C 1
ATOM 1076 O O . ILE A 1 132 ? 0.210 -8.047 -4.356 1.00 86.38 132 ILE A O 1
ATOM 1080 N N . ASP A 1 133 ? -0.722 -7.336 -2.431 1.00 84.69 133 ASP A N 1
ATOM 1081 C CA . ASP A 1 133 ? 0.538 -6.902 -1.807 1.00 84.69 133 ASP A CA 1
ATOM 1082 C C . ASP A 1 133 ? 1.569 -8.049 -1.731 1.00 84.69 133 ASP A C 1
ATOM 1084 O O . ASP A 1 133 ? 2.752 -7.855 -2.011 1.00 84.69 133 ASP A O 1
ATOM 1088 N N . PHE A 1 134 ? 1.130 -9.269 -1.398 1.00 84.31 134 PHE A N 1
ATOM 1089 C CA . PHE A 1 134 ? 2.007 -10.444 -1.341 1.00 84.31 134 PHE A CA 1
ATOM 1090 C C . PHE A 1 134 ? 2.506 -10.883 -2.726 1.00 84.31 134 PHE A C 1
ATOM 1092 O O . PHE A 1 134 ? 3.682 -11.207 -2.897 1.00 84.31 134 PHE A O 1
ATOM 1099 N N . VAL A 1 135 ? 1.628 -10.886 -3.730 1.00 8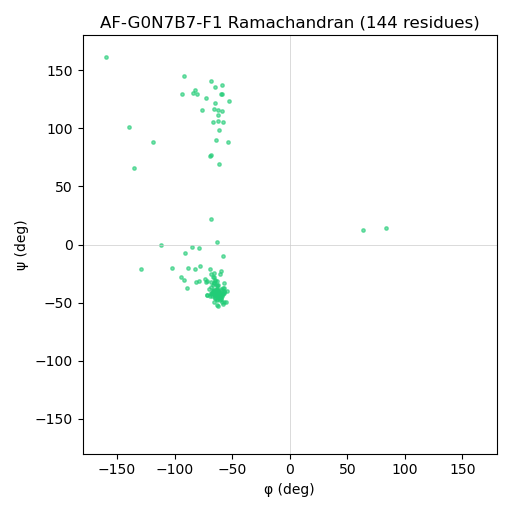5.44 135 VAL A N 1
ATOM 1100 C CA . VAL A 1 135 ? 2.000 -11.227 -5.111 1.00 85.44 135 VAL A CA 1
ATOM 1101 C C . VAL A 1 135 ? 2.952 -10.183 -5.692 1.00 85.44 135 VAL A C 1
ATOM 1103 O O . VAL A 1 135 ? 3.846 -10.554 -6.445 1.00 85.44 135 VAL A O 1
ATOM 1106 N N . ALA A 1 136 ? 2.820 -8.911 -5.314 1.00 80.62 136 ALA A N 1
ATOM 1107 C CA . ALA A 1 136 ? 3.689 -7.839 -5.794 1.00 80.62 136 ALA A CA 1
ATOM 1108 C C . ALA A 1 136 ? 5.161 -8.017 -5.376 1.00 80.62 136 ALA A C 1
ATOM 1110 O O . ALA A 1 136 ? 6.055 -7.693 -6.151 1.00 80.62 136 ALA A O 1
ATOM 1111 N N . ILE A 1 137 ? 5.431 -8.567 -4.187 1.00 81.31 137 ILE A N 1
ATOM 1112 C CA . ILE A 1 137 ? 6.806 -8.798 -3.701 1.00 81.31 137 ILE A CA 1
ATOM 1113 C C . ILE A 1 137 ? 7.381 -10.160 -4.123 1.00 81.31 137 ILE A C 1
ATOM 1115 O O . ILE A 1 137 ? 8.598 -10.347 -4.114 1.00 81.31 137 ILE A O 1
ATOM 1119 N N . ALA A 1 138 ? 6.532 -11.125 -4.493 1.00 82.56 138 ALA A N 1
ATOM 1120 C CA . ALA A 1 138 ? 6.942 -12.506 -4.757 1.00 82.56 138 ALA A CA 1
ATOM 1121 C C . ALA A 1 138 ? 7.991 -12.673 -5.882 1.00 82.56 138 ALA A C 1
ATOM 1123 O O . ALA A 1 138 ? 8.950 -13.415 -5.658 1.00 82.56 138 ALA A O 1
ATOM 1124 N N . PRO A 1 139 ? 7.887 -12.003 -7.051 1.00 78.50 139 PRO A N 1
ATOM 1125 C CA . PRO A 1 139 ? 8.853 -12.162 -8.141 1.00 78.50 139 PRO A CA 1
ATOM 1126 C C . PRO A 1 139 ? 10.291 -11.843 -7.724 1.00 78.50 139 PRO A C 1
ATOM 1128 O O . PRO A 1 139 ? 11.218 -12.543 -8.122 1.00 78.50 139 PRO A O 1
ATOM 1131 N N . PHE A 1 140 ? 10.483 -10.837 -6.871 1.00 76.75 140 PHE A N 1
ATOM 1132 C CA . PHE A 1 140 ? 11.804 -10.476 -6.368 1.00 76.75 140 PHE A CA 1
ATOM 1133 C C . PHE A 1 140 ? 12.391 -11.545 -5.450 1.00 76.75 140 PHE A C 1
ATOM 1135 O O . PHE A 1 140 ? 13.550 -11.911 -5.604 1.00 76.75 140 PHE A O 1
ATOM 1142 N N . PHE A 1 141 ? 11.597 -12.088 -4.522 1.00 77.81 141 PHE A N 1
ATOM 1143 C CA . PHE A 1 141 ? 12.064 -13.176 -3.656 1.00 77.81 141 PHE A CA 1
ATOM 1144 C C . PHE A 1 141 ? 12.427 -14.430 -4.453 1.00 77.81 141 PHE A C 1
ATOM 1146 O O . PHE A 1 141 ? 13.372 -15.124 -4.087 1.00 77.81 141 PHE A O 1
ATOM 1153 N N . VAL A 1 142 ? 11.703 -14.704 -5.542 1.00 79.88 142 VAL A N 1
ATOM 1154 C CA . VAL A 1 142 ? 12.030 -15.802 -6.460 1.00 79.88 142 VAL A CA 1
ATOM 1155 C C . VAL A 1 142 ? 13.355 -15.533 -7.170 1.00 79.88 142 VAL A C 1
ATOM 1157 O O . VAL A 1 142 ? 14.224 -16.393 -7.121 1.00 79.88 142 VAL A O 1
ATOM 1160 N N . ASN A 1 143 ? 13.545 -14.345 -7.752 1.00 73.44 143 ASN A N 1
ATOM 1161 C CA . ASN A 1 143 ? 14.795 -13.973 -8.430 1.00 73.44 143 ASN A CA 1
ATOM 1162 C C . ASN A 1 143 ? 16.002 -13.854 -7.486 1.00 73.44 143 ASN A C 1
ATOM 1164 O O . ASN A 1 143 ? 17.130 -14.021 -7.920 1.00 73.44 143 ASN A O 1
ATOM 1168 N N . PHE A 1 144 ? 15.789 -13.521 -6.212 1.00 74.12 144 PHE A N 1
ATOM 1169 C CA . PHE A 1 144 ? 16.868 -13.416 -5.229 1.00 74.12 144 PHE A CA 1
ATOM 1170 C C . PHE A 1 144 ? 17.323 -14.785 -4.702 1.00 74.12 144 PHE A C 1
ATOM 1172 O O . PHE A 1 144 ? 18.474 -14.940 -4.300 1.00 74.12 144 PHE A O 1
ATOM 1179 N N . PHE A 1 145 ? 16.408 -15.758 -4.621 1.00 74.06 145 PHE A N 1
ATOM 1180 C CA . PHE A 1 145 ? 16.693 -17.082 -4.060 1.00 74.06 145 PHE A CA 1
ATOM 1181 C C . PHE A 1 145 ? 17.093 -18.125 -5.115 1.00 74.06 145 PHE A C 1
ATOM 1183 O O . PHE A 1 145 ? 17.784 -19.083 -4.765 1.00 74.06 145 PHE A O 1
ATOM 1190 N N . LEU A 1 146 ? 16.620 -17.973 -6.357 1.00 65.00 146 LEU A N 1
ATOM 1191 C CA . LEU A 1 146 ? 16.979 -18.810 -7.506 1.00 65.00 146 LEU A CA 1
ATOM 1192 C C . LEU A 1 146 ? 18.301 -18.340 -8.123 1.00 65.00 146 LEU A C 1
ATOM 1194 O O . LEU A 1 146 ? 19.141 -19.225 -8.400 1.00 65.00 146 LEU A O 1
#

Secondary structure (DSSP, 8-state):
-HHHHHHHHHHHTTPPPPP-PPPPSSHHHHHHHHHHH-GGG-HHHHHHHHHHHHHHHHHHHHHHHHHS--S-------TTT-----THHHHTT-HHHHHHHHHHHHHHHHHHHHHHH-S-HHHHHT-HHHHHHHHHHHHHHHHHH-

Organism: Caenorhabditis brenneri (NCBI:txid135651)

InterPro domains:
  IPR003972 Potassium channel, voltage dependent, Kv1 [PR01496] (2-13)
  IPR003972 Potassium channel, voltage dependent, Kv1 [PR01496] (36-52)
  IPR003972 Potassium channel, voltage dependent, Kv1 [PR01496] (59-70)
  IPR005821 Ion transport domain [PF00520] (46-145)
  IPR027359 Voltage-dependent channel domain superfamily [G3DSA:1.20.120.350] (15-146)
  IPR028325 Voltage-gated potassium channel [PTHR11537] (13-145)

pLDDT: mean 76.86, std 12.13, range [47.0, 90.19]

Nearest PDB structures (foldseek):
  5wie-assembly1_B  TM=8.207E-01  e=9.988E-09  Rattus norvegicus
  6ebm-assembly1_H  TM=8.159E-01  e=2.866E-08  Rattus norvegicus
  6ebk-assembly1_B  TM=8.131E-01  e=5.275E-08  Rattus norvegicus
  3lnm-assembly2_B  TM=8.017E-01  e=1.889E-07  Rattus norvegicus
  8dfl-assembly1_A  TM=8.339E-01  e=4.108E-07  Homo sapiens

Sequence (146 aa):
MGDELLEEFWIAEGYEKPKEVMMPTNKTQRKIWELMEYPDSSLSARIIAFISIAVIALSIISFCWETVPSDSEDKQINMTTGELIDEMEEKHYSPFFWIELMCILWFTIELILRFISCPCKVSFATSILNIIDFVAIAPFFVNFFL